Protein AF-A0A960H4W4-F1 (afdb_monomer)

Solvent-accessible surface area (backbone atoms only — not comparable to full-atom values): 8366 Å² total; per-residue (Å²): 132,68,52,77,49,72,54,72,51,75,46,96,87,71,40,42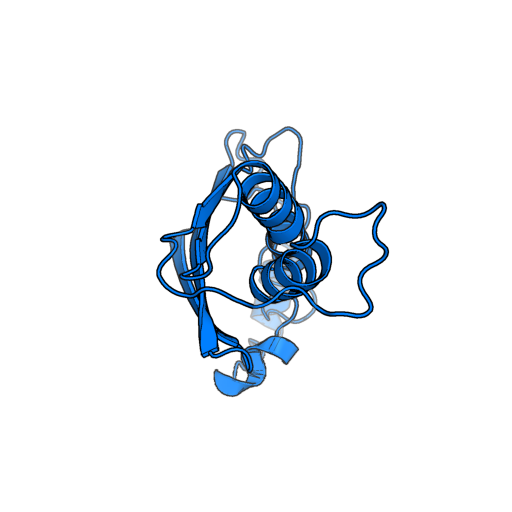,41,36,38,41,36,40,41,36,58,80,26,43,51,46,34,52,91,57,51,37,47,43,66,46,82,83,50,54,89,73,65,80,70,65,59,59,69,71,58,25,52,54,55,56,67,49,73,82,78,83,63,84,80,18,34,31,45,35,37,38,37,30,35,34,55,61,53,76,66,45,33,52,51,28,22,58,39,26,48,51,21,48,54,62,39,22,51,66,50,83,44,99,52,36,60,64,42,60,43,49,47,58,72,52,76,38,84,73,80,58,60,88,84,58,57,89,92,50,66,67,54,51,66,59,36,51,54,50,12,65,73,57,60

Radius of gyration: 17.7 Å; Cα contacts (8 Å, |Δi|>4): 254; chains: 1; bounding box: 39×33×55 Å

Structure (mmCIF, N/CA/C/O backbone):
data_AF-A0A960H4W4-F1
#
_entry.id   AF-A0A960H4W4-F1
#
loop_
_atom_site.group_PDB
_atom_site.id
_atom_site.type_symbol
_atom_site.label_atom_id
_atom_site.label_alt_id
_atom_site.label_comp_id
_atom_site.label_asym_id
_atom_site.label_entity_id
_atom_site.label_seq_id
_atom_site.pdbx_PDB_ins_code
_atom_site.Cartn_x
_atom_site.Cartn_y
_atom_site.Cartn_z
_atom_site.occupancy
_atom_site.B_iso_or_equiv
_atom_site.auth_seq_id
_atom_site.auth_comp_id
_atom_site.auth_asym_id
_atom_site.auth_atom_id
_atom_site.pdbx_PDB_model_num
ATOM 1 N N . LYS A 1 1 ? 4.923 8.325 -17.850 1.00 78.81 1 LYS A N 1
ATOM 2 C CA . LYS A 1 1 ? 3.695 9.141 -17.666 1.00 78.81 1 LYS A CA 1
ATOM 3 C C . LYS A 1 1 ? 3.000 8.621 -16.419 1.00 78.81 1 LYS A C 1
ATOM 5 O O . LYS A 1 1 ? 2.899 7.407 -16.311 1.00 78.81 1 LYS A O 1
ATOM 10 N N . GLY A 1 2 ? 2.610 9.502 -15.498 1.00 88.88 2 GLY A N 1
ATOM 11 C CA . GLY A 1 2 ? 1.865 9.134 -14.291 1.00 88.88 2 GLY A CA 1
ATOM 12 C C . GLY A 1 2 ? 0.386 8.837 -14.560 1.00 88.88 2 GLY A C 1
ATOM 13 O O . GLY A 1 2 ? -0.030 8.735 -15.720 1.00 88.88 2 GLY A O 1
ATOM 14 N N . GLY A 1 3 ? -0.416 8.746 -13.500 1.00 94.31 3 GLY A N 1
ATOM 15 C CA . GLY A 1 3 ? -1.854 8.495 -13.618 1.00 94.31 3 GLY A CA 1
ATOM 16 C C . GLY A 1 3 ? -2.560 8.246 -12.288 1.00 94.31 3 GLY A C 1
ATOM 17 O O . GLY A 1 3 ? -1.957 8.344 -11.224 1.00 94.31 3 GLY A O 1
ATOM 18 N N . LEU A 1 4 ? -3.851 7.926 -12.375 1.00 97.38 4 LEU A N 1
ATOM 19 C CA . LEU A 1 4 ? -4.667 7.459 -11.255 1.00 97.38 4 LEU A CA 1
ATOM 20 C C . LEU A 1 4 ? -4.838 5.942 -11.352 1.00 97.38 4 LEU A C 1
ATOM 22 O O . LEU A 1 4 ? -5.176 5.435 -12.422 1.00 97.38 4 LEU A O 1
ATOM 26 N N . GLY A 1 5 ? -4.642 5.242 -10.239 1.00 96.69 5 GLY A N 1
ATOM 27 C CA . GLY A 1 5 ? -4.889 3.807 -10.105 1.00 96.69 5 GLY A CA 1
ATOM 28 C C . GLY A 1 5 ? -5.706 3.508 -8.854 1.00 96.69 5 GLY A C 1
ATOM 29 O O . GLY A 1 5 ? -5.660 4.263 -7.886 1.00 96.69 5 GLY A O 1
ATOM 30 N N . THR A 1 6 ? -6.471 2.419 -8.872 1.00 97.75 6 THR A N 1
ATOM 31 C CA . THR A 1 6 ? -7.221 1.945 -7.704 1.00 97.75 6 THR A CA 1
ATOM 32 C C . THR A 1 6 ? -7.228 0.424 -7.655 1.00 97.75 6 THR A C 1
ATOM 34 O O . THR A 1 6 ? -7.209 -0.226 -8.699 1.00 97.75 6 THR A O 1
ATOM 37 N N . ALA A 1 7 ? -7.244 -0.125 -6.444 1.00 96.88 7 ALA A N 1
ATOM 38 C CA . ALA A 1 7 ? -7.333 -1.553 -6.173 1.00 96.88 7 ALA A CA 1
ATOM 39 C C . ALA A 1 7 ? -8.145 -1.785 -4.893 1.00 96.88 7 ALA A C 1
ATOM 41 O O . ALA A 1 7 ? -8.285 -0.882 -4.064 1.00 96.88 7 ALA A O 1
ATOM 42 N N . SER A 1 8 ? -8.683 -2.988 -4.722 1.00 97.50 8 SER A N 1
ATOM 43 C CA . SER A 1 8 ? -9.334 -3.396 -3.480 1.00 97.50 8 SER A CA 1
ATOM 44 C C . SER A 1 8 ? -9.205 -4.893 -3.246 1.00 97.50 8 SER A C 1
ATOM 46 O O . SER A 1 8 ? -9.066 -5.675 -4.184 1.00 97.50 8 SER A O 1
ATOM 48 N N . ALA A 1 9 ? -9.268 -5.283 -1.978 1.00 96.31 9 ALA A N 1
ATOM 49 C CA . ALA A 1 9 ? -9.240 -6.666 -1.541 1.00 96.31 9 ALA A CA 1
ATOM 50 C C . ALA A 1 9 ? -10.252 -6.871 -0.412 1.00 96.31 9 ALA A C 1
ATOM 52 O O . ALA A 1 9 ? -10.478 -5.989 0.423 1.00 96.31 9 ALA A O 1
ATOM 53 N N . LYS A 1 10 ? -10.860 -8.057 -0.381 1.00 97.56 10 LYS A N 1
ATOM 54 C CA . LYS A 1 10 ? -11.689 -8.499 0.737 1.00 97.56 10 LYS A CA 1
ATOM 55 C C . LYS A 1 10 ? -10.888 -9.478 1.583 1.00 97.56 10 LYS A C 1
ATOM 57 O O . LYS A 1 10 ? -10.342 -10.438 1.051 1.00 97.56 10 LYS A O 1
ATOM 62 N N . LEU A 1 11 ? -10.822 -9.216 2.880 1.00 96.44 11 LEU A N 1
ATOM 63 C CA . LEU A 1 11 ? -10.108 -10.037 3.849 1.00 96.44 11 LEU A CA 1
ATOM 64 C C . LEU A 1 11 ? -10.993 -11.185 4.341 1.00 96.44 11 LEU A C 1
ATOM 66 O O . LEU A 1 11 ? -12.223 -11.093 4.307 1.00 96.4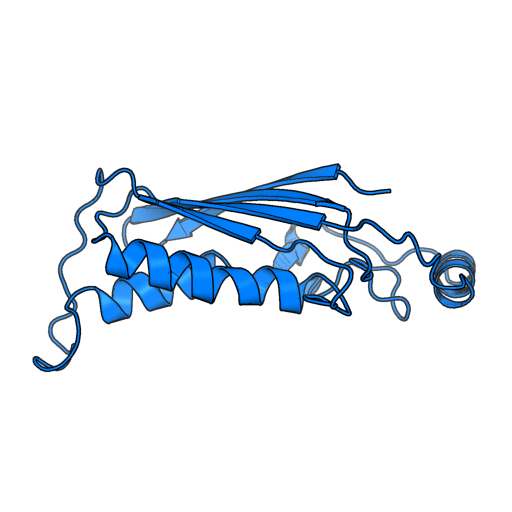4 11 LEU A O 1
ATOM 70 N N . ASP A 1 12 ? -10.371 -12.226 4.893 1.00 92.56 12 ASP A N 1
ATOM 71 C CA . ASP A 1 12 ? -11.078 -13.376 5.479 1.00 92.56 12 ASP A CA 1
ATOM 72 C C . ASP A 1 12 ? -11.996 -12.981 6.646 1.00 92.56 12 ASP A C 1
ATOM 74 O O . ASP A 1 12 ? -13.017 -13.621 6.892 1.00 92.56 12 ASP A O 1
ATOM 78 N N . SER A 1 13 ? -11.684 -11.876 7.331 1.00 90.56 13 SER A N 1
ATOM 79 C CA . SER A 1 13 ? -12.533 -11.278 8.369 1.00 90.56 13 SER A CA 1
ATOM 80 C C . SER A 1 13 ? -13.834 -10.668 7.827 1.00 90.56 13 SER A C 1
ATOM 82 O O . SER A 1 13 ? -14.674 -10.218 8.603 1.00 90.56 13 SER A O 1
ATOM 84 N N . GLY A 1 14 ? -14.007 -10.614 6.503 1.00 94.31 14 GLY A N 1
ATOM 85 C CA . GLY A 1 14 ? -15.130 -9.967 5.830 1.00 94.31 14 GLY A CA 1
ATOM 86 C C . GLY A 1 14 ? -14.942 -8.466 5.597 1.00 94.31 14 GLY A C 1
ATOM 87 O O . GLY A 1 14 ? -15.739 -7.885 4.859 1.00 94.31 14 GLY A O 1
ATOM 88 N N . VAL A 1 15 ? -13.890 -7.874 6.171 1.00 98.00 15 VAL A N 1
ATOM 89 C CA . VAL A 1 15 ? -13.488 -6.475 5.977 1.00 98.00 15 VAL A CA 1
ATOM 90 C C . VAL A 1 15 ? -13.017 -6.240 4.546 1.00 98.00 15 VAL A C 1
ATOM 92 O O . VAL A 1 15 ? -12.324 -7.071 3.958 1.00 98.00 15 VAL A O 1
ATOM 95 N N . THR A 1 16 ? -13.349 -5.076 4.003 1.00 98.62 16 THR A N 1
ATOM 96 C CA . THR A 1 16 ? -12.844 -4.599 2.715 1.00 98.62 16 THR A CA 1
ATOM 97 C C . THR A 1 16 ? -11.741 -3.571 2.931 1.00 98.62 16 THR A C 1
ATOM 99 O O . THR A 1 16 ? -11.860 -2.679 3.778 1.00 98.62 16 THR A O 1
ATOM 102 N N . VAL A 1 17 ? -10.686 -3.665 2.126 1.00 98.62 17 VAL A N 1
ATOM 103 C CA . VAL A 1 17 ? -9.634 -2.654 1.997 1.00 98.62 17 VAL A CA 1
ATOM 104 C C . VAL A 1 17 ? -9.609 -2.168 0.556 1.00 98.62 17 VAL A C 1
ATOM 106 O O . VAL A 1 17 ? -9.737 -2.961 -0.374 1.00 98.62 17 VAL A O 1
ATOM 109 N N . GLY A 1 18 ? -9.473 -0.864 0.359 1.00 98.50 18 GLY A N 1
ATOM 110 C CA . GLY A 1 18 ? -9.318 -0.251 -0.952 1.00 98.50 18 GLY A CA 1
ATOM 111 C C . GLY A 1 18 ? -8.222 0.798 -0.938 1.00 98.50 18 GLY A C 1
ATOM 112 O O . GLY A 1 18 ? -7.963 1.420 0.089 1.00 98.50 18 GLY A O 1
ATOM 113 N N . ALA A 1 19 ? -7.608 1.018 -2.091 1.00 98.56 19 ALA A N 1
ATOM 114 C CA . ALA A 1 19 ? -6.631 2.067 -2.307 1.00 98.56 19 ALA A CA 1
ATOM 115 C C . ALA A 1 19 ? -6.964 2.838 -3.586 1.00 98.56 19 ALA A C 1
ATOM 117 O O . ALA A 1 19 ? -7.416 2.260 -4.577 1.00 98.56 19 ALA A O 1
ATOM 118 N N . ILE A 1 20 ? -6.721 4.144 -3.580 1.00 98.50 20 ILE A N 1
ATOM 119 C CA . ILE A 1 20 ? -6.655 4.975 -4.783 1.00 98.50 20 ILE A CA 1
ATOM 120 C C . ILE A 1 20 ? -5.406 5.845 -4.705 1.00 98.50 20 ILE A C 1
ATOM 122 O O . ILE A 1 20 ? -5.135 6.457 -3.673 1.00 98.50 20 ILE A O 1
ATOM 126 N N . VAL A 1 21 ? -4.636 5.881 -5.788 1.00 98.25 21 VAL A N 1
ATOM 127 C CA . VAL A 1 21 ? -3.317 6.513 -5.823 1.00 98.25 21 VAL A CA 1
ATOM 128 C C . VAL A 1 21 ? -3.186 7.373 -7.072 1.00 98.25 2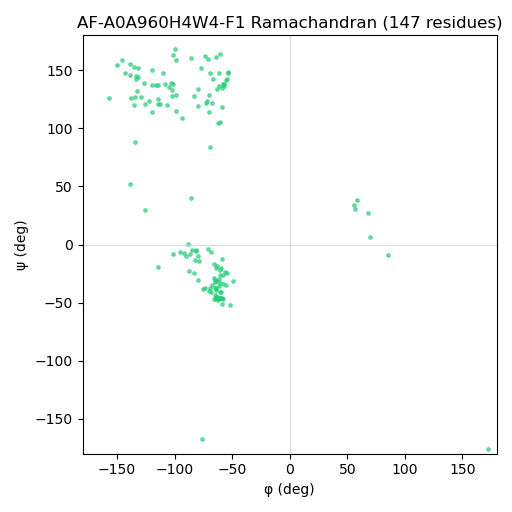1 VAL A C 1
ATOM 130 O O . VAL A 1 21 ? -3.409 6.904 -8.188 1.00 98.25 21 VAL A O 1
ATOM 133 N N . ALA A 1 22 ? -2.809 8.634 -6.882 1.00 97.19 22 ALA A N 1
ATOM 134 C CA . ALA A 1 22 ? -2.333 9.527 -7.928 1.00 97.19 22 ALA A CA 1
ATOM 135 C C . ALA A 1 22 ? -0.804 9.450 -7.973 1.00 97.19 22 ALA A C 1
ATOM 137 O O . ALA A 1 22 ? -0.132 9.932 -7.063 1.00 97.19 22 ALA A O 1
ATOM 138 N N . VAL A 1 23 ? -0.261 8.832 -9.021 1.00 95.06 23 VAL A N 1
ATOM 139 C CA . VAL A 1 23 ? 1.176 8.587 -9.180 1.00 95.06 23 VAL A CA 1
ATOM 140 C C . VAL A 1 23 ? 1.789 9.651 -10.084 1.00 95.06 23 VAL A C 1
ATOM 142 O O . VAL A 1 23 ? 1.487 9.708 -11.279 1.00 95.06 23 VAL A O 1
ATOM 145 N N . ASN A 1 24 ? 2.679 10.463 -9.518 1.00 92.50 24 ASN A N 1
ATOM 146 C CA . ASN A 1 24 ? 3.586 11.369 -10.224 1.00 92.50 24 ASN A CA 1
ATOM 147 C C . ASN A 1 24 ? 4.971 11.316 -9.553 1.00 92.50 24 ASN A C 1
ATOM 149 O O . ASN A 1 24 ? 5.482 12.335 -9.111 1.00 92.50 24 ASN A O 1
ATOM 153 N N . SER A 1 25 ? 5.524 10.113 -9.385 1.00 89.06 25 SER A N 1
ATOM 154 C CA . SER A 1 25 ? 6.756 9.860 -8.628 1.00 89.06 25 SER A CA 1
ATOM 155 C C . SER A 1 25 ? 8.030 10.242 -9.381 1.00 89.06 25 SER A C 1
ATOM 157 O O . SER A 1 25 ? 8.088 10.124 -10.607 1.00 89.06 25 SER A O 1
ATOM 159 N N . ALA A 1 26 ? 9.081 10.605 -8.637 1.00 88.00 26 ALA A N 1
ATOM 160 C CA . ALA A 1 26 ? 10.437 10.707 -9.180 1.00 88.00 26 ALA A CA 1
ATOM 161 C C . ALA A 1 26 ? 11.002 9.324 -9.540 1.00 88.00 26 ALA A C 1
ATOM 163 O O . ALA A 1 26 ? 11.720 9.162 -10.526 1.00 88.00 26 ALA A O 1
ATOM 164 N N . GLY A 1 27 ? 10.684 8.324 -8.713 1.00 89.62 27 GLY A N 1
ATOM 165 C CA . GLY A 1 27 ? 11.114 6.946 -8.901 1.00 89.62 27 GLY A CA 1
ATOM 166 C C . GLY A 1 27 ? 10.389 6.208 -10.020 1.00 89.62 27 GLY A C 1
ATOM 167 O O . GLY A 1 27 ? 9.288 6.567 -10.446 1.00 89.62 27 GLY A O 1
ATOM 168 N N . ASN A 1 28 ? 11.006 5.109 -10.447 1.00 91.12 28 ASN A N 1
ATOM 169 C CA . ASN A 1 28 ? 10.458 4.192 -11.433 1.00 91.12 28 ASN A CA 1
ATOM 170 C C . ASN A 1 28 ? 9.434 3.250 -10.802 1.00 91.12 28 ASN A C 1
ATOM 172 O O . ASN A 1 28 ? 9.717 2.618 -9.785 1.00 91.12 28 ASN A O 1
ATOM 176 N N . VAL A 1 29 ? 8.297 3.086 -11.477 1.00 93.75 29 VAL A N 1
ATOM 177 C CA . VAL A 1 29 ? 7.273 2.072 -11.150 1.00 93.75 29 VAL A CA 1
ATOM 178 C C . VAL A 1 29 ? 7.469 0.747 -11.893 1.00 93.75 29 VAL A C 1
ATOM 180 O O . VAL A 1 29 ? 6.784 -0.239 -11.637 1.00 93.75 29 VAL A O 1
ATOM 183 N N . VAL A 1 30 ? 8.415 0.734 -12.830 1.00 94.25 30 VAL A N 1
ATOM 184 C CA . VAL A 1 30 ? 8.808 -0.415 -13.645 1.00 94.25 30 VAL A CA 1
ATOM 185 C C . VAL A 1 30 ? 10.247 -0.761 -13.302 1.00 94.25 30 VAL A C 1
ATOM 187 O O . VAL A 1 30 ? 11.081 0.138 -13.195 1.00 94.25 30 VAL A O 1
ATOM 190 N N . ASP A 1 31 ? 10.536 -2.049 -13.156 1.00 94.38 31 ASP A N 1
ATOM 191 C CA . ASP A 1 31 ? 11.891 -2.562 -13.026 1.00 94.38 31 ASP A CA 1
ATOM 192 C C . ASP A 1 31 ? 12.635 -2.416 -14.366 1.00 94.38 31 ASP A C 1
ATOM 194 O O . ASP A 1 31 ? 12.274 -3.086 -15.341 1.00 94.38 31 ASP A O 1
ATOM 198 N N . PRO A 1 32 ? 13.688 -1.579 -14.454 1.00 92.31 32 PRO A N 1
ATOM 199 C CA . PRO A 1 32 ? 14.437 -1.390 -15.693 1.00 92.31 32 PRO A CA 1
ATOM 200 C C . PRO A 1 32 ? 15.141 -2.657 -16.196 1.00 92.31 32 PRO A C 1
ATOM 202 O O . PRO A 1 32 ? 15.512 -2.705 -17.366 1.00 92.31 32 PRO A O 1
ATOM 205 N N . ALA A 1 33 ? 15.340 -3.673 -15.346 1.00 92.88 33 ALA A N 1
ATOM 206 C CA . ALA A 1 33 ? 15.964 -4.932 -15.746 1.00 92.88 33 ALA A CA 1
ATOM 207 C C . ALA A 1 33 ? 14.992 -5.874 -16.472 1.00 92.88 33 ALA A C 1
ATOM 209 O O . ALA A 1 33 ? 15.417 -6.649 -17.329 1.00 92.88 33 ALA A O 1
ATOM 210 N N . THR A 1 34 ? 13.699 -5.822 -16.139 1.00 94.81 34 THR A N 1
ATOM 211 C CA . THR A 1 34 ? 12.687 -6.753 -16.675 1.00 94.81 34 THR A CA 1
ATOM 212 C C . THR A 1 34 ? 11.643 -6.077 -17.560 1.00 94.81 34 THR A C 1
ATOM 214 O O . THR A 1 34 ? 10.964 -6.750 -18.332 1.00 94.81 34 THR A O 1
ATOM 217 N N . GLY A 1 35 ? 11.493 -4.754 -17.458 1.00 94.88 35 GLY A N 1
ATOM 218 C CA . GLY A 1 35 ? 10.427 -3.998 -18.115 1.00 94.88 35 GLY A CA 1
ATOM 219 C C . GLY A 1 35 ? 9.030 -4.255 -17.537 1.00 94.88 35 GLY A C 1
ATOM 220 O O . GLY A 1 35 ? 8.053 -3.748 -18.087 1.00 94.88 35 GLY A O 1
ATOM 221 N N . LEU A 1 36 ? 8.924 -5.017 -16.443 1.00 96.44 36 LEU A N 1
ATOM 222 C CA . LEU A 1 36 ? 7.682 -5.280 -15.718 1.00 96.44 36 LEU A CA 1
ATOM 223 C C . LEU A 1 36 ? 7.561 -4.371 -14.486 1.00 96.44 36 LEU A C 1
ATOM 225 O O . LEU A 1 36 ? 8.575 -3.873 -13.993 1.00 96.44 36 LEU A O 1
ATOM 229 N N . PRO A 1 37 ? 6.346 -4.148 -13.953 1.00 96.06 37 PRO A N 1
ATOM 230 C CA . PRO A 1 37 ? 6.182 -3.473 -12.673 1.00 96.06 37 PRO A CA 1
ATOM 231 C C . PRO A 1 37 ? 7.006 -4.139 -11.569 1.00 96.06 37 PRO A C 1
ATOM 233 O O . PRO A 1 37 ? 7.175 -5.364 -11.551 1.00 96.06 37 PRO A O 1
ATOM 236 N N . TRP A 1 38 ? 7.480 -3.345 -10.609 1.00 95.88 38 TRP A N 1
ATOM 237 C CA . TRP A 1 38 ? 7.997 -3.924 -9.371 1.00 95.88 38 TRP A CA 1
ATOM 238 C C . TRP A 1 38 ? 6.931 -4.829 -8.746 1.00 95.88 38 TRP A C 1
ATOM 240 O O . TRP A 1 38 ? 5.742 -4.536 -8.807 1.00 95.88 38 TRP A O 1
ATOM 250 N N . MET A 1 39 ? 7.366 -5.945 -8.158 1.00 94.81 39 MET A N 1
ATOM 251 C CA . MET A 1 39 ? 6.469 -6.957 -7.589 1.00 94.81 39 MET A CA 1
ATOM 252 C C . MET A 1 39 ? 5.441 -7.547 -8.571 1.00 94.81 39 MET A C 1
ATOM 254 O O . MET A 1 39 ? 4.379 -7.979 -8.139 1.00 94.81 39 MET A O 1
ATOM 258 N N . ALA A 1 40 ? 5.753 -7.641 -9.870 1.00 95.12 40 ALA A N 1
ATOM 259 C CA . ALA A 1 40 ? 4.838 -8.219 -10.864 1.00 95.12 40 ALA A CA 1
ATOM 260 C C . ALA A 1 40 ? 4.239 -9.590 -10.468 1.00 95.12 40 ALA A C 1
ATOM 262 O O . ALA A 1 40 ? 3.086 -9.849 -10.784 1.00 95.12 40 ALA A O 1
ATOM 263 N N . HIS A 1 41 ? 4.971 -10.414 -9.706 1.00 93.25 41 HIS A N 1
ATOM 264 C CA . HIS A 1 41 ? 4.498 -11.706 -9.184 1.00 93.25 41 HIS A CA 1
ATOM 265 C C . HIS A 1 41 ? 3.263 -11.620 -8.264 1.00 93.25 41 HIS A C 1
ATOM 267 O O . HIS A 1 41 ? 2.564 -12.611 -8.078 1.00 93.25 41 HIS A O 1
ATOM 273 N N . LEU A 1 42 ? 2.984 -10.461 -7.656 1.00 91.56 42 LEU A N 1
ATOM 274 C CA . LEU A 1 42 ? 1.774 -10.257 -6.850 1.00 91.56 42 LEU A CA 1
ATOM 275 C C . LEU A 1 42 ? 0.530 -9.996 -7.703 1.00 91.56 42 LEU A C 1
ATOM 277 O O . LEU A 1 42 ? -0.584 -10.053 -7.192 1.00 91.56 42 LEU A O 1
ATOM 281 N N . ILE A 1 43 ? 0.718 -9.706 -8.989 1.00 92.50 43 ILE A N 1
ATOM 282 C CA . ILE A 1 43 ? -0.341 -9.327 -9.924 1.00 92.50 43 ILE A CA 1
ATOM 283 C C . ILE A 1 43 ? -0.347 -10.225 -11.169 1.00 92.50 43 ILE A C 1
ATOM 285 O O . ILE A 1 43 ? -0.755 -9.809 -12.256 1.00 92.50 43 ILE A O 1
ATOM 289 N N . ASP A 1 44 ? 0.090 -11.478 -11.002 1.00 93.31 44 ASP A N 1
ATOM 290 C CA . ASP A 1 44 ? 0.147 -12.496 -12.060 1.00 93.31 44 ASP A CA 1
ATOM 291 C C . ASP A 1 44 ? -1.210 -12.707 -12.755 1.00 93.31 44 ASP A C 1
ATOM 293 O O . ASP A 1 44 ? -1.258 -13.089 -13.925 1.00 93.31 44 ASP A O 1
ATOM 297 N N . GLU A 1 45 ? -2.320 -12.398 -12.075 1.00 93.31 45 GLU A N 1
ATOM 298 C CA . GLU A 1 45 ? -3.675 -12.453 -12.636 1.00 93.31 45 GLU A CA 1
ATOM 299 C C . GLU A 1 45 ? -3.866 -11.577 -13.884 1.00 93.31 45 GLU A C 1
ATOM 301 O O . GLU A 1 45 ? -4.691 -11.903 -14.740 1.00 93.31 45 GLU A O 1
ATOM 306 N N . PHE A 1 46 ? -3.084 -10.500 -14.036 1.00 93.50 46 PHE A N 1
ATOM 307 C CA . PHE A 1 46 ? -3.140 -9.648 -15.227 1.00 93.50 46 PHE A CA 1
ATOM 308 C C . PHE A 1 46 ? -2.337 -10.204 -16.406 1.00 93.50 46 PHE A C 1
ATOM 310 O O . PHE A 1 46 ? -2.395 -9.630 -17.494 1.00 93.50 46 PHE A O 1
ATOM 317 N N . GLY A 1 47 ? -1.591 -11.299 -16.219 1.00 95.75 47 GLY A N 1
ATOM 318 C CA . GLY A 1 47 ? -0.863 -11.971 -17.294 1.00 95.75 47 GLY A CA 1
ATOM 319 C C . GLY A 1 47 ? 0.143 -11.062 -18.001 1.00 95.75 47 GLY A C 1
ATOM 320 O O . GLY A 1 47 ? 0.263 -11.111 -19.227 1.00 95.75 47 GLY A O 1
ATOM 321 N N . LEU A 1 48 ? 0.826 -10.193 -17.248 1.00 95.75 48 LEU A N 1
ATOM 322 C CA . LEU A 1 48 ? 1.802 -9.263 -17.809 1.00 95.75 48 LEU A CA 1
ATOM 323 C C . LEU A 1 48 ? 2.971 -10.030 -18.434 1.00 95.75 48 LEU A C 1
ATOM 325 O O . LEU A 1 48 ? 3.536 -10.942 -17.834 1.00 95.75 48 LEU A O 1
ATOM 329 N N . VAL A 1 49 ? 3.362 -9.623 -19.639 1.00 95.88 49 VAL A N 1
ATOM 330 C CA . VAL A 1 49 ? 4.499 -10.200 -20.361 1.00 95.88 49 VAL A CA 1
ATOM 331 C C . VAL A 1 49 ? 5.577 -9.139 -20.495 1.00 95.88 49 VAL A C 1
ATOM 333 O O . VAL A 1 49 ? 5.280 -7.979 -20.788 1.00 95.88 49 VAL A O 1
ATOM 336 N N . ALA A 1 50 ? 6.829 -9.543 -20.274 1.00 96.00 50 ALA A N 1
ATOM 337 C CA . ALA A 1 50 ? 7.967 -8.651 -20.423 1.00 96.00 50 ALA A CA 1
ATOM 338 C C . ALA A 1 50 ? 8.004 -8.060 -21.848 1.00 96.00 50 ALA A C 1
ATOM 340 O O . ALA A 1 50 ? 7.804 -8.797 -22.823 1.00 96.00 50 ALA A O 1
ATOM 341 N N . PRO A 1 51 ? 8.269 -6.752 -21.994 1.00 96.31 51 PRO A N 1
ATOM 342 C CA . PRO A 1 51 ? 8.464 -6.142 -23.301 1.00 96.31 51 PRO A CA 1
ATOM 343 C C . PRO A 1 51 ? 9.658 -6.755 -24.058 1.00 96.31 51 PRO A C 1
ATOM 345 O O . PRO A 1 51 ? 10.533 -7.378 -23.451 1.00 96.31 51 PRO A O 1
ATOM 348 N N . PRO A 1 52 ? 9.755 -6.537 -25.381 1.00 97.69 52 PRO A N 1
ATOM 349 C CA . PRO A 1 52 ? 10.946 -6.884 -26.151 1.00 97.69 52 PRO A CA 1
ATOM 350 C C . PRO A 1 52 ? 12.235 -6.290 -25.564 1.00 97.69 52 PRO A C 1
ATOM 352 O O . PRO A 1 52 ? 12.235 -5.184 -25.014 1.00 97.69 52 PRO A O 1
ATOM 355 N N . ALA A 1 53 ? 13.353 -7.001 -25.731 1.00 96.38 53 ALA A N 1
ATOM 356 C CA . ALA A 1 53 ? 14.638 -6.638 -25.132 1.00 96.38 53 ALA A CA 1
ATOM 357 C C . ALA A 1 53 ? 15.120 -5.235 -25.538 1.00 96.38 53 ALA A C 1
ATOM 359 O O . ALA A 1 53 ? 15.710 -4.531 -24.717 1.00 96.38 53 ALA A O 1
ATOM 360 N N . GLU A 1 54 ? 14.835 -4.786 -26.766 1.00 96.69 54 GLU A N 1
ATOM 361 C CA . GLU A 1 54 ? 15.189 -3.434 -27.205 1.00 96.69 54 GLU A CA 1
ATOM 362 C C . GLU A 1 54 ? 14.443 -2.337 -26.431 1.00 96.69 54 GLU A C 1
ATOM 364 O O . GLU A 1 54 ? 15.003 -1.269 -26.188 1.00 96.69 54 GLU A O 1
ATOM 369 N N . GLN A 1 55 ? 13.208 -2.599 -25.991 1.00 95.50 55 GLN A N 1
ATOM 370 C CA . GLN A 1 55 ? 12.425 -1.643 -25.205 1.00 95.50 55 GLN A CA 1
ATOM 371 C C . GLN A 1 55 ? 12.920 -1.579 -23.760 1.00 95.50 55 GLN A C 1
ATOM 373 O O . GLN A 1 55 ? 12.998 -0.492 -23.189 1.00 95.50 55 GLN A O 1
ATOM 378 N N . ILE A 1 56 ? 13.307 -2.726 -23.196 1.00 95.50 56 ILE A N 1
ATOM 379 C CA . ILE A 1 56 ? 13.926 -2.802 -21.867 1.00 95.50 56 ILE A CA 1
ATOM 380 C C . ILE A 1 56 ? 15.256 -2.038 -21.875 1.00 95.50 56 ILE A C 1
ATOM 382 O O . ILE A 1 56 ? 15.481 -1.179 -21.026 1.00 95.50 56 ILE A O 1
ATOM 386 N N . ALA A 1 57 ? 16.101 -2.269 -22.884 1.00 93.50 57 ALA A N 1
ATOM 387 C CA . ALA A 1 57 ? 17.362 -1.547 -23.038 1.00 93.50 57 ALA A CA 1
ATOM 388 C C . ALA A 1 57 ? 17.147 -0.032 -23.204 1.00 93.50 57 ALA A C 1
ATOM 390 O O . ALA A 1 57 ? 17.863 0.761 -22.594 1.00 93.50 57 ALA A O 1
ATOM 391 N N . ALA A 1 58 ? 16.137 0.378 -23.979 1.00 92.12 58 ALA A N 1
ATOM 392 C CA . ALA A 1 58 ? 15.788 1.788 -24.137 1.00 92.12 58 ALA A CA 1
ATOM 393 C C . ALA A 1 58 ? 15.296 2.428 -22.828 1.00 92.12 58 ALA A C 1
ATOM 395 O O . ALA A 1 58 ? 15.618 3.584 -22.566 1.00 92.12 58 ALA A O 1
ATOM 396 N N . LEU A 1 59 ? 14.541 1.696 -22.000 1.00 89.12 59 LEU A N 1
ATOM 397 C CA . LEU A 1 59 ? 14.129 2.154 -20.670 1.00 89.12 59 LEU A CA 1
ATOM 398 C C . LEU A 1 59 ? 15.334 2.302 -19.734 1.00 89.12 59 LEU A C 1
ATOM 400 O O . LEU A 1 59 ? 15.464 3.333 -19.084 1.00 89.12 59 LEU A O 1
ATOM 404 N N . ALA A 1 60 ? 16.222 1.308 -19.693 1.00 87.31 60 ALA A N 1
ATOM 405 C CA . ALA A 1 60 ? 17.404 1.320 -18.831 1.00 87.31 60 ALA A CA 1
ATOM 406 C C . ALA A 1 60 ? 18.414 2.420 -19.203 1.00 87.31 60 ALA A C 1
ATOM 408 O O . ALA A 1 60 ? 19.130 2.915 -18.338 1.00 87.31 60 ALA A O 1
ATOM 409 N N . ALA A 1 61 ? 18.465 2.807 -20.481 1.00 87.69 61 ALA A N 1
ATOM 410 C CA . ALA A 1 61 ? 19.327 3.877 -20.977 1.00 87.69 61 ALA A CA 1
ATOM 411 C C . ALA A 1 61 ? 18.725 5.285 -20.823 1.00 87.69 61 ALA A C 1
ATOM 413 O O . ALA A 1 61 ? 19.388 6.262 -21.172 1.00 87.69 61 ALA A O 1
ATOM 414 N N . ARG A 1 62 ? 17.476 5.418 -20.353 1.00 81.75 62 ARG A N 1
ATOM 415 C CA . ARG A 1 62 ? 16.905 6.740 -20.081 1.00 81.75 62 ARG A CA 1
ATOM 416 C C . ARG A 1 62 ? 17.562 7.343 -18.850 1.00 81.75 62 ARG A C 1
ATOM 418 O O . ARG A 1 62 ? 17.474 6.783 -17.760 1.00 81.75 62 ARG A O 1
ATOM 425 N N . ASP A 1 63 ? 18.137 8.527 -19.026 1.00 66.62 63 ASP A N 1
ATOM 426 C CA . ASP A 1 63 ? 18.504 9.374 -17.901 1.00 66.62 63 ASP A CA 1
ATOM 427 C C . ASP A 1 63 ? 17.253 9.672 -17.072 1.00 66.62 63 ASP A C 1
ATOM 429 O O . ASP A 1 63 ? 16.174 9.940 -17.614 1.00 66.62 63 ASP A O 1
ATOM 433 N N . ALA A 1 64 ? 17.393 9.619 -15.747 1.00 64.75 64 ALA A N 1
ATOM 434 C CA . ALA A 1 64 ? 16.343 10.071 -14.853 1.00 64.75 64 ALA A CA 1
ATOM 435 C C . ALA A 1 64 ? 16.119 11.568 -15.111 1.00 64.75 64 ALA A C 1
ATOM 437 O O . ALA A 1 64 ? 16.936 12.403 -14.718 1.00 64.75 64 ALA A O 1
ATOM 438 N N . GLU A 1 65 ? 15.034 11.914 -15.805 1.00 59.41 65 GLU A N 1
ATOM 439 C CA . GLU A 1 65 ? 14.608 13.303 -15.934 1.00 59.41 65 GLU A CA 1
ATOM 440 C C . GLU A 1 65 ? 14.317 13.827 -14.526 1.00 59.41 65 GLU A C 1
ATOM 442 O O . GLU A 1 65 ? 13.319 13.468 -13.899 1.00 59.41 65 GLU A O 1
ATOM 447 N N . LEU A 1 66 ? 15.219 14.663 -14.005 1.00 54.66 66 LEU A N 1
ATOM 448 C CA . LEU A 1 66 ? 15.024 15.361 -12.741 1.00 54.66 66 LEU A CA 1
ATOM 449 C C . LEU A 1 66 ? 13.928 16.409 -12.934 1.00 54.66 66 LEU A C 1
ATOM 451 O O . LEU A 1 66 ? 14.199 17.578 -13.206 1.00 54.66 66 LEU A O 1
ATOM 455 N N . ASN A 1 67 ? 12.674 15.984 -12.810 1.00 61.19 67 ASN A N 1
ATOM 456 C CA . ASN A 1 67 ? 11.562 16.903 -12.647 1.00 61.19 67 ASN A CA 1
ATOM 457 C C . ASN A 1 67 ? 11.534 17.353 -11.174 1.00 61.19 67 ASN A C 1
ATOM 459 O O . ASN A 1 67 ? 11.413 16.503 -10.294 1.00 61.19 67 ASN A O 1
ATOM 463 N N . PRO A 1 68 ? 11.681 18.653 -10.867 1.00 61.69 68 PRO A N 1
ATOM 464 C CA . PRO A 1 68 ? 11.827 19.125 -9.489 1.00 61.69 68 PRO A CA 1
ATOM 465 C C . PRO A 1 68 ? 10.551 19.029 -8.633 1.00 61.69 68 PRO A C 1
ATOM 467 O O . PRO A 1 68 ? 10.608 19.367 -7.455 1.00 61.69 68 PRO A O 1
ATOM 470 N N . LEU A 1 69 ? 9.409 18.609 -9.194 1.00 66.88 69 LEU A N 1
ATOM 471 C CA . LEU A 1 69 ? 8.129 18.512 -8.484 1.00 66.88 69 LEU A CA 1
ATOM 472 C C . LEU A 1 69 ? 7.434 17.178 -8.786 1.00 66.88 69 LEU A C 1
ATOM 474 O O . LEU A 1 69 ? 6.605 17.085 -9.697 1.00 66.88 69 LEU A O 1
ATOM 478 N N . ASN A 1 70 ? 7.761 16.160 -7.994 1.00 81.00 70 ASN A N 1
ATOM 479 C CA . ASN A 1 70 ? 7.117 14.852 -8.037 1.00 81.00 70 ASN A CA 1
ATOM 480 C C . ASN A 1 70 ? 6.276 14.643 -6.769 1.00 81.00 70 ASN A C 1
ATOM 482 O O . ASN A 1 70 ? 6.533 15.215 -5.709 1.00 81.00 70 ASN A O 1
ATOM 486 N N . THR A 1 71 ? 5.167 13.920 -6.872 1.00 83.00 71 THR A N 1
ATOM 487 C CA . THR A 1 71 ? 4.243 13.697 -5.753 1.00 83.00 71 THR A CA 1
ATOM 488 C C . THR A 1 71 ? 3.438 12.430 -5.992 1.00 83.00 71 THR A C 1
ATOM 490 O O . THR A 1 71 ? 2.748 12.322 -7.007 1.00 83.00 71 THR A O 1
ATOM 493 N N . THR A 1 72 ? 3.454 11.505 -5.036 1.00 93.69 72 THR A N 1
ATOM 494 C CA . THR A 1 72 ? 2.485 10.407 -4.992 1.00 93.69 72 THR A CA 1
ATOM 495 C C . THR A 1 72 ? 1.487 10.655 -3.870 1.00 93.69 72 THR A C 1
ATOM 497 O O . THR A 1 72 ? 1.863 10.761 -2.706 1.00 93.69 72 THR A O 1
ATOM 500 N N . ILE A 1 73 ? 0.200 10.767 -4.201 1.00 96.81 73 ILE A N 1
ATOM 501 C CA . ILE A 1 73 ? -0.857 10.966 -3.200 1.00 96.81 73 ILE A CA 1
ATOM 502 C C . ILE A 1 73 ? -1.747 9.737 -3.197 1.00 96.81 73 ILE A C 1
ATOM 504 O O . ILE A 1 73 ? -2.349 9.409 -4.220 1.00 96.81 73 ILE A O 1
ATOM 508 N N . ALA A 1 74 ? -1.854 9.082 -2.050 1.00 98.19 74 ALA A N 1
ATOM 509 C CA . ALA A 1 74 ? -2.673 7.900 -1.874 1.00 98.19 74 ALA A CA 1
ATOM 510 C C . ALA A 1 74 ? -3.759 8.114 -0.824 1.00 98.19 74 ALA A C 1
ATOM 512 O O . ALA A 1 74 ? -3.599 8.838 0.162 1.00 98.19 74 ALA A O 1
ATOM 513 N N . VAL A 1 75 ? -4.858 7.406 -1.026 1.00 98.69 75 VAL A N 1
ATOM 514 C CA . VAL A 1 75 ? -5.880 7.171 -0.023 1.00 98.69 75 VAL A CA 1
ATOM 515 C C . VAL A 1 75 ? -6.024 5.668 0.133 1.00 98.69 75 VAL A C 1
ATOM 517 O O . VAL A 1 75 ? -6.327 4.984 -0.842 1.00 98.69 75 VAL A O 1
ATOM 520 N N . VAL A 1 76 ? -5.859 5.173 1.355 1.00 98.75 76 VAL A N 1
ATOM 521 C CA . VAL A 1 76 ? -6.257 3.822 1.748 1.00 98.75 76 VAL A CA 1
ATOM 522 C C . VAL A 1 76 ? -7.528 3.892 2.584 1.0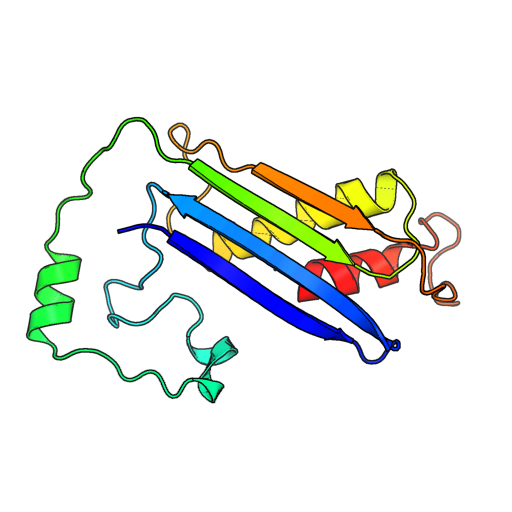0 98.75 76 VAL A C 1
ATOM 524 O O . VAL A 1 76 ? -7.689 4.754 3.447 1.00 98.75 76 VAL A O 1
ATOM 527 N N . ALA A 1 77 ? -8.478 3.015 2.302 1.00 98.62 77 ALA A N 1
ATOM 528 C CA . ALA A 1 77 ? -9.796 3.028 2.910 1.00 98.62 77 ALA A CA 1
ATOM 529 C C . ALA A 1 77 ? -10.192 1.628 3.370 1.00 98.62 77 ALA A C 1
ATOM 531 O O . ALA A 1 77 ? -9.891 0.639 2.707 1.00 98.62 77 ALA A O 1
ATOM 532 N N . THR A 1 78 ? -10.910 1.549 4.485 1.00 98.81 78 THR A N 1
ATOM 533 C CA . THR A 1 78 ? -11.500 0.302 4.970 1.00 98.81 78 THR A CA 1
ATOM 534 C C . THR A 1 78 ? -12.915 0.508 5.503 1.00 98.81 78 THR A C 1
ATOM 536 O O . THR A 1 78 ? -13.306 1.609 5.908 1.00 98.81 78 THR A O 1
ATOM 539 N N . ASP A 1 79 ? -13.711 -0.558 5.486 1.00 98.69 79 ASP A N 1
ATOM 540 C CA . ASP A 1 79 ? -14.999 -0.608 6.172 1.00 98.69 79 ASP A CA 1
ATOM 541 C C . ASP A 1 79 ? -14.910 -1.041 7.642 1.00 98.69 79 ASP A C 1
ATOM 543 O O . ASP A 1 79 ? -15.895 -0.875 8.364 1.00 98.69 79 ASP A O 1
ATOM 547 N N . ALA A 1 80 ? -13.738 -1.483 8.110 1.00 98.31 80 ALA A N 1
ATOM 548 C CA . ALA A 1 80 ? -13.508 -1.787 9.515 1.00 98.31 80 ALA A CA 1
ATOM 549 C C . ALA A 1 80 ? -13.689 -0.555 10.418 1.00 98.31 80 ALA A C 1
ATOM 551 O O . ALA A 1 80 ? -13.390 0.578 10.027 1.00 98.31 80 ALA A O 1
ATOM 552 N N . ALA A 1 81 ? -14.157 -0.776 11.643 1.00 97.75 81 ALA A N 1
ATOM 553 C CA . ALA A 1 81 ? -14.090 0.208 12.715 1.00 97.75 81 ALA A CA 1
ATOM 554 C C . ALA A 1 81 ? -12.649 0.335 13.217 1.00 97.75 81 ALA A C 1
ATOM 556 O O . ALA A 1 81 ? -12.037 -0.644 13.635 1.00 97.75 81 ALA A O 1
ATOM 557 N N . LEU A 1 82 ? -12.109 1.553 13.144 1.00 98.00 82 LEU A N 1
ATOM 558 C CA . LEU A 1 82 ? -10.785 1.896 13.651 1.00 98.00 82 LEU A CA 1
ATOM 559 C C . LEU A 1 82 ? -10.842 3.190 14.451 1.00 98.00 82 LEU A C 1
ATOM 561 O O . LEU A 1 82 ? -11.497 4.163 14.063 1.00 98.00 82 LEU A O 1
ATOM 565 N N . SER A 1 83 ? -10.068 3.230 15.527 1.00 97.62 83 SER A N 1
ATOM 566 C CA . SER A 1 83 ? -9.734 4.463 16.220 1.00 97.62 83 SER A CA 1
ATOM 567 C C . SER A 1 83 ? -8.913 5.412 15.327 1.00 97.62 83 SER A C 1
ATOM 569 O O . SER A 1 83 ? -8.253 4.980 14.375 1.00 97.62 83 SER A O 1
ATOM 571 N N . PRO A 1 84 ? -8.847 6.717 15.662 1.00 97.81 84 PRO A N 1
ATOM 572 C CA . PRO A 1 84 ? -7.956 7.653 14.974 1.00 97.81 84 PRO A CA 1
ATOM 573 C C . PRO A 1 84 ? -6.484 7.209 14.970 1.00 97.81 84 PRO A C 1
ATOM 575 O O . PRO A 1 84 ? -5.773 7.424 13.988 1.00 97.81 84 PRO A O 1
ATOM 578 N N . ALA A 1 85 ? -6.028 6.559 16.047 1.00 97.44 85 ALA A N 1
ATOM 579 C CA . ALA A 1 85 ? -4.677 6.012 16.136 1.00 97.44 85 ALA A CA 1
ATOM 580 C C . ALA A 1 85 ? -4.492 4.797 15.210 1.00 97.44 85 ALA A C 1
ATOM 582 O O . ALA A 1 85 ? -3.459 4.692 14.546 1.00 97.44 85 ALA A O 1
ATOM 583 N N . GLY A 1 86 ? -5.501 3.926 15.110 1.00 97.94 86 GLY A N 1
ATOM 584 C CA . GLY A 1 86 ? -5.532 2.817 14.157 1.00 97.94 86 GLY A CA 1
ATOM 585 C C . GLY A 1 86 ? -5.458 3.299 12.707 1.00 97.94 86 GLY A C 1
ATOM 586 O O . GLY A 1 86 ? -4.621 2.813 11.949 1.00 97.94 86 GLY A O 1
ATOM 587 N N . CYS A 1 87 ? -6.238 4.323 12.342 1.00 98.50 87 CYS A N 1
ATOM 588 C CA . CYS A 1 87 ? -6.167 4.960 11.021 1.00 98.50 87 CYS A CA 1
ATOM 589 C C . CYS A 1 87 ? -4.781 5.545 10.737 1.00 98.50 87 CYS A C 1
ATOM 591 O O . CYS A 1 87 ? -4.227 5.322 9.663 1.00 98.50 87 CYS A O 1
ATOM 593 N N . ASN A 1 88 ? -4.189 6.264 11.697 1.00 98.38 88 ASN A N 1
ATOM 594 C CA . ASN A 1 88 ? -2.840 6.801 11.531 1.00 98.38 88 ASN A CA 1
ATOM 595 C C . ASN A 1 88 ? -1.826 5.680 11.269 1.00 98.38 88 ASN A C 1
ATOM 597 O O . ASN A 1 88 ? -1.039 5.762 10.326 1.00 98.38 88 ASN A O 1
ATOM 601 N N . ARG A 1 89 ? -1.885 4.596 12.049 1.00 98.00 89 ARG A N 1
ATOM 602 C CA . ARG A 1 89 ? -0.970 3.470 11.869 1.00 98.00 89 ARG A CA 1
ATOM 603 C C . ARG A 1 89 ? -1.204 2.731 10.551 1.00 98.00 89 ARG A C 1
ATOM 605 O O . ARG A 1 89 ? -0.227 2.304 9.941 1.00 98.00 89 ARG A O 1
ATOM 612 N N . PHE A 1 90 ? -2.451 2.627 10.095 1.00 98.44 90 PHE A N 1
ATOM 613 C CA . PHE A 1 90 ? -2.783 2.078 8.783 1.00 98.44 90 PHE A CA 1
ATOM 614 C C . PHE A 1 90 ? -2.190 2.928 7.646 1.00 98.44 90 PHE A C 1
ATOM 616 O O . PHE A 1 90 ? -1.536 2.376 6.766 1.00 98.44 90 PHE A O 1
ATOM 623 N N . ALA A 1 91 ? -2.309 4.261 7.710 1.00 98.62 91 ALA A N 1
ATOM 624 C CA . ALA A 1 91 ? -1.671 5.159 6.741 1.00 98.62 91 ALA A CA 1
ATOM 625 C C . ALA A 1 91 ? -0.141 5.003 6.719 1.00 98.62 91 ALA A C 1
ATOM 627 O O . ALA A 1 91 ? 0.459 4.994 5.648 1.00 98.62 91 ALA A O 1
ATOM 628 N N . VAL A 1 92 ? 0.487 4.857 7.894 1.00 98.25 92 VAL A N 1
ATOM 629 C CA . VAL A 1 92 ? 1.936 4.626 7.999 1.00 98.25 92 VAL A CA 1
ATOM 630 C C . VAL A 1 92 ? 2.333 3.301 7.355 1.00 98.25 92 VAL A C 1
ATOM 632 O O . VAL A 1 92 ? 3.303 3.277 6.613 1.00 98.25 92 VAL A O 1
ATOM 635 N N . ALA A 1 93 ? 1.600 2.216 7.614 1.00 98.12 93 ALA A N 1
ATOM 636 C CA . ALA A 1 93 ? 1.898 0.916 7.015 1.00 98.12 93 ALA A CA 1
ATOM 637 C C . ALA A 1 93 ? 1.725 0.928 5.486 1.00 98.12 93 ALA A C 1
ATOM 639 O O . ALA A 1 93 ? 2.550 0.384 4.768 1.00 98.12 93 ALA A O 1
ATOM 640 N N . ALA A 1 94 ? 0.703 1.614 4.971 1.00 98.06 94 ALA A N 1
ATOM 641 C CA . ALA A 1 94 ? 0.460 1.713 3.532 1.00 98.06 94 ALA A CA 1
ATOM 642 C C . ALA A 1 94 ? 1.547 2.489 2.754 1.00 98.06 94 ALA A C 1
ATOM 644 O O . ALA A 1 94 ? 1.643 2.344 1.537 1.00 98.06 94 ALA A O 1
ATOM 645 N N . GLN A 1 95 ? 2.398 3.281 3.424 1.00 97.94 95 GLN A N 1
ATOM 646 C CA . GLN A 1 95 ? 3.591 3.863 2.785 1.00 97.94 95 GLN A CA 1
ATOM 647 C C . GLN A 1 95 ? 4.553 2.773 2.282 1.00 97.94 95 GLN A C 1
ATOM 649 O O . GLN A 1 95 ? 5.212 2.973 1.262 1.00 97.94 95 GLN A O 1
ATOM 654 N N . ASP A 1 96 ? 4.590 1.600 2.928 1.00 97.12 96 ASP A N 1
ATOM 655 C CA . ASP A 1 96 ? 5.437 0.483 2.493 1.00 97.12 96 ASP A CA 1
ATOM 656 C C . ASP A 1 96 ? 5.059 0.019 1.075 1.00 97.12 96 ASP A C 1
ATOM 658 O O . ASP A 1 96 ? 5.941 -0.312 0.283 1.00 97.12 96 ASP A O 1
ATOM 662 N N . GLY A 1 97 ? 3.777 0.097 0.698 1.00 96.62 97 GLY A N 1
ATOM 663 C CA . GLY A 1 97 ? 3.332 -0.202 -0.666 1.00 96.62 97 GLY A CA 1
ATOM 664 C C . GLY A 1 97 ? 3.892 0.763 -1.709 1.00 96.62 97 GLY A C 1
ATOM 665 O O . GLY A 1 97 ? 4.303 0.339 -2.794 1.00 96.62 97 GLY A O 1
ATOM 666 N N . LEU A 1 98 ? 4.013 2.054 -1.373 1.00 96.75 98 LEU A N 1
ATOM 667 C CA . LEU A 1 98 ? 4.715 3.018 -2.229 1.00 96.75 98 LEU A CA 1
ATOM 668 C C . LEU A 1 98 ? 6.197 2.648 -2.350 1.00 96.75 98 LEU A C 1
ATOM 670 O O . LEU A 1 98 ? 6.719 2.575 -3.460 1.00 96.75 98 LEU A O 1
ATOM 674 N N . ALA A 1 99 ? 6.864 2.344 -1.235 1.00 96.06 99 ALA A N 1
ATOM 675 C CA . ALA A 1 99 ? 8.278 1.966 -1.232 1.00 96.06 99 ALA A CA 1
ATOM 676 C C . ALA A 1 99 ? 8.563 0.657 -1.994 1.00 96.06 99 ALA A C 1
ATOM 678 O O . ALA A 1 99 ? 9.634 0.490 -2.588 1.00 96.06 99 ALA A O 1
ATOM 679 N N . HIS A 1 100 ? 7.614 -0.278 -2.011 1.00 95.38 100 HIS A N 1
ATOM 680 C CA . HIS A 1 100 ? 7.741 -1.510 -2.773 1.00 95.38 100 HIS A CA 1
ATOM 681 C C . HIS A 1 100 ? 7.572 -1.307 -4.284 1.00 95.38 100 HIS A C 1
ATOM 683 O O . HIS A 1 100 ? 8.274 -1.961 -5.066 1.00 95.38 100 HIS A O 1
ATOM 689 N N . THR A 1 101 ? 6.664 -0.412 -4.681 1.00 95.56 101 THR A N 1
ATOM 690 C CA . THR A 1 101 ? 6.219 -0.236 -6.073 1.00 95.56 101 THR A CA 1
ATOM 691 C C . THR A 1 101 ? 6.846 0.961 -6.789 1.00 95.56 101 THR A C 1
ATOM 693 O O . THR A 1 101 ? 6.700 1.080 -8.003 1.00 95.56 101 THR A O 1
ATOM 696 N N . ILE A 1 102 ? 7.587 1.816 -6.079 1.00 94.94 102 ILE A N 1
ATOM 697 C CA . ILE A 1 102 ? 8.263 3.008 -6.610 1.00 94.94 102 ILE A CA 1
ATOM 698 C C . ILE A 1 102 ? 9.728 2.992 -6.161 1.00 94.94 102 ILE A C 1
ATOM 700 O O . ILE A 1 102 ? 10.019 2.877 -4.971 1.00 94.94 102 ILE A O 1
ATOM 704 N N . ARG A 1 103 ? 10.681 3.121 -7.098 1.00 92.94 103 ARG A N 1
ATOM 705 C CA . ARG A 1 103 ? 12.121 3.088 -6.774 1.00 92.94 103 ARG A CA 1
ATOM 706 C C . ARG A 1 103 ? 12.943 4.184 -7.471 1.00 92.94 103 ARG A C 1
ATOM 708 O O . ARG A 1 103 ? 13.026 4.164 -8.701 1.00 92.94 103 ARG A O 1
ATOM 715 N N . PRO A 1 104 ? 13.623 5.073 -6.716 1.00 91.69 104 PRO A N 1
ATOM 716 C CA . PRO A 1 104 ? 13.465 5.299 -5.270 1.00 91.69 104 PRO A CA 1
ATOM 717 C C . PRO A 1 104 ? 12.107 5.949 -4.938 1.00 91.69 104 PRO A C 1
ATOM 719 O O . PRO A 1 104 ? 11.606 6.741 -5.727 1.00 91.69 104 PRO A O 1
ATOM 722 N N . ALA A 1 105 ? 11.538 5.633 -3.774 1.00 92.38 105 ALA A N 1
ATOM 723 C CA . ALA A 1 105 ? 10.409 6.359 -3.180 1.00 92.38 105 ALA A CA 1
ATOM 724 C C . ALA A 1 105 ? 10.902 7.333 -2.096 1.00 92.38 105 ALA A C 1
ATOM 726 O O . ALA A 1 105 ? 12.052 7.225 -1.653 1.00 92.38 105 ALA A O 1
ATOM 727 N N . HIS A 1 106 ? 10.032 8.238 -1.636 1.00 92.69 106 HIS A N 1
ATOM 728 C CA . HIS A 1 106 ? 10.285 9.131 -0.497 1.00 92.69 106 HIS A CA 1
ATOM 729 C C . HIS A 1 106 ? 11.547 9.983 -0.649 1.00 92.69 106 HIS A C 1
ATOM 731 O O . HIS A 1 106 ? 12.261 10.256 0.324 1.00 92.69 106 HIS A O 1
ATOM 737 N N . THR A 1 107 ? 11.868 10.385 -1.878 1.00 89.44 107 THR A N 1
ATOM 738 C CA . THR A 1 107 ? 13.003 11.276 -2.090 1.00 89.44 107 THR A CA 1
ATOM 739 C C . THR A 1 107 ? 12.670 12.674 -1.558 1.00 89.44 107 THR A C 1
ATOM 741 O O . THR A 1 107 ? 11.499 13.034 -1.452 1.00 89.44 107 THR A O 1
ATOM 744 N N . PRO A 1 108 ? 13.667 13.532 -1.277 1.00 85.56 108 PRO A N 1
ATOM 745 C CA . PRO A 1 108 ? 13.405 14.923 -0.895 1.00 85.56 108 PRO A CA 1
ATOM 746 C C . PRO A 1 108 ? 12.628 15.744 -1.941 1.00 85.56 108 PRO A C 1
ATOM 748 O O . PRO A 1 108 ? 12.199 16.854 -1.640 1.00 85.56 108 PRO A O 1
ATOM 751 N N . LEU A 1 109 ? 12.498 15.230 -3.169 1.00 81.12 109 LEU A N 1
ATOM 752 C CA . LEU A 1 109 ? 11.745 15.842 -4.265 1.00 81.12 109 LEU A CA 1
ATOM 753 C C . LEU A 1 109 ? 10.312 15.294 -4.383 1.00 81.12 109 LEU A C 1
ATOM 755 O O . LEU A 1 109 ? 9.550 15.804 -5.205 1.00 81.12 109 LEU A O 1
ATOM 759 N N . ASP A 1 110 ? 9.956 14.272 -3.596 1.00 84.50 110 ASP A N 1
ATOM 760 C CA . ASP A 1 110 ? 8.635 13.651 -3.592 1.00 84.50 110 ASP A CA 1
ATOM 761 C C . ASP A 1 110 ? 7.770 14.191 -2.445 1.00 84.50 110 ASP A C 1
ATOM 763 O O . ASP A 1 110 ? 8.148 14.171 -1.274 1.00 84.50 110 ASP A O 1
ATOM 767 N N . GLY A 1 111 ? 6.556 14.631 -2.773 1.00 89.69 111 GLY A N 1
ATOM 768 C CA . GLY A 1 111 ? 5.517 14.976 -1.795 1.00 89.69 111 GLY A CA 1
ATOM 769 C C . GLY A 1 111 ? 4.668 13.780 -1.341 1.00 89.69 111 GLY A C 1
ATOM 770 O O . GLY A 1 111 ? 3.446 13.913 -1.246 1.00 89.69 111 GLY A O 1
ATOM 771 N N . ASP A 1 112 ? 5.274 12.609 -1.127 1.00 94.56 112 ASP A N 1
ATOM 772 C CA . ASP A 1 112 ? 4.540 11.362 -0.872 1.00 94.56 112 ASP A CA 1
ATOM 773 C C . ASP A 1 112 ? 3.632 11.461 0.362 1.00 94.56 112 ASP A C 1
ATOM 775 O O . ASP A 1 112 ? 4.088 11.677 1.487 1.00 94.56 112 ASP A O 1
ATOM 779 N N . THR A 1 113 ? 2.325 11.296 0.156 1.00 96.62 113 THR A N 1
ATOM 780 C CA . THR A 1 113 ? 1.322 11.443 1.218 1.00 96.62 113 THR A CA 1
ATOM 781 C C . THR A 1 113 ? 0.271 10.347 1.126 1.00 96.62 113 THR A C 1
ATOM 783 O O . THR A 1 113 ? -0.382 10.196 0.096 1.00 96.62 113 THR A O 1
ATOM 786 N N . VAL A 1 114 ? 0.054 9.630 2.230 1.00 98.31 114 VAL A N 1
ATOM 787 C CA . VAL A 1 114 ? -0.994 8.611 2.358 1.00 98.31 114 VAL A CA 1
ATOM 788 C C . VAL A 1 114 ? -2.021 9.058 3.398 1.00 98.31 114 VAL A C 1
ATOM 790 O O . VAL A 1 114 ? -1.674 9.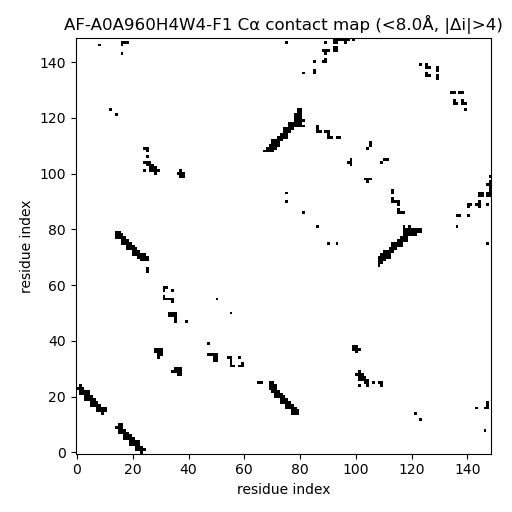336 4.546 1.00 98.31 114 VAL A O 1
ATOM 793 N N . PHE A 1 115 ? -3.294 9.096 3.011 1.00 98.56 115 PHE A N 1
ATOM 794 C CA . PHE A 1 115 ? -4.422 9.297 3.920 1.00 98.56 115 PHE A CA 1
ATOM 795 C C . PHE A 1 115 ? -5.125 7.967 4.187 1.00 98.56 115 PHE A C 1
ATOM 797 O O . PHE A 1 115 ? -5.357 7.201 3.258 1.00 98.56 115 PHE A O 1
ATOM 804 N N . ALA A 1 116 ? -5.520 7.718 5.435 1.00 98.62 116 ALA A N 1
ATOM 805 C CA . ALA A 1 116 ? -6.341 6.564 5.791 1.00 98.62 116 ALA A CA 1
ATOM 806 C C . ALA A 1 116 ? -7.768 6.979 6.160 1.00 98.62 116 ALA A C 1
ATOM 808 O O . ALA A 1 116 ? -7.966 7.948 6.896 1.00 98.62 116 ALA A O 1
ATOM 809 N N . LEU A 1 117 ? -8.754 6.213 5.689 1.00 98.19 117 LEU A N 1
ATOM 810 C CA . LEU A 1 117 ? -10.160 6.351 6.064 1.00 98.19 117 LEU A CA 1
ATOM 811 C C . LEU A 1 117 ? -10.721 5.018 6.561 1.00 98.19 117 LEU A C 1
ATOM 813 O O . LEU A 1 117 ? -10.500 3.971 5.960 1.00 98.19 117 LEU A O 1
ATOM 817 N N . ALA A 1 118 ? -11.516 5.078 7.622 1.00 98.44 118 ALA A N 1
ATOM 818 C CA . ALA A 1 118 ? -12.269 3.948 8.146 1.00 98.44 118 ALA A CA 1
ATOM 819 C C . ALA A 1 118 ? -13.743 4.347 8.230 1.00 98.44 118 ALA A C 1
ATOM 821 O O . ALA A 1 118 ? -14.077 5.339 8.879 1.00 98.44 118 ALA A O 1
ATOM 822 N N . THR A 1 119 ? -14.627 3.617 7.547 1.00 98.31 119 THR A N 1
ATOM 823 C CA . THR A 1 119 ? -16.067 3.946 7.556 1.00 98.31 119 THR A CA 1
ATOM 824 C C . THR A 1 119 ? -16.803 3.398 8.778 1.00 98.31 119 THR A C 1
ATOM 826 O O . THR A 1 119 ? -17.929 3.821 9.031 1.00 98.31 119 THR A O 1
ATOM 829 N N . GLY A 1 120 ? -16.189 2.481 9.537 1.00 97.81 120 GLY A N 1
ATOM 830 C CA . GLY A 1 120 ? -16.753 1.951 10.781 1.00 97.81 120 GLY A CA 1
ATOM 831 C C . GLY A 1 120 ? -18.001 1.091 10.611 1.00 97.81 120 GLY A C 1
ATOM 832 O O . GLY A 1 120 ? -18.842 1.043 11.502 1.00 97.81 120 GLY A O 1
ATOM 833 N N . ARG A 1 121 ? -18.164 0.440 9.456 1.00 97.94 121 ARG A N 1
ATOM 834 C CA . ARG A 1 121 ? -19.337 -0.396 9.156 1.00 97.94 121 ARG A CA 1
ATOM 835 C C . ARG A 1 121 ? -19.183 -1.840 9.621 1.00 97.94 121 ARG A C 1
ATOM 837 O O . ARG A 1 121 ? -20.195 -2.519 9.780 1.00 97.94 121 ARG A O 1
ATOM 844 N N . VAL A 1 122 ? -17.948 -2.308 9.792 1.00 97.50 122 VAL A N 1
ATOM 845 C CA . VAL A 1 122 ? -17.620 -3.676 10.196 1.00 97.50 122 VAL A CA 1
ATOM 846 C C . VAL A 1 122 ? -16.848 -3.637 11.507 1.00 97.50 122 VAL A C 1
ATOM 848 O O . VAL A 1 122 ? -15.721 -3.154 11.565 1.00 97.50 122 VAL A O 1
ATOM 851 N N . GLU A 1 123 ? -17.456 -4.167 12.562 1.00 96.00 123 GLU A N 1
ATOM 852 C CA . GLU A 1 123 ? -16.778 -4.392 13.837 1.00 96.00 123 GLU A CA 1
ATOM 853 C C . GLU A 1 123 ? -16.021 -5.718 13.778 1.00 96.00 123 GLU A C 1
ATOM 855 O O . GLU A 1 123 ? -16.594 -6.759 13.446 1.00 96.00 123 GLU A O 1
ATOM 860 N N . VAL A 1 124 ? -14.736 -5.685 14.116 1.00 94.62 124 VAL A N 1
ATOM 861 C CA . VAL A 1 124 ? -13.898 -6.882 14.204 1.00 94.62 124 VAL A CA 1
ATOM 862 C C . VAL A 1 124 ? -13.534 -7.079 15.663 1.00 94.62 124 VAL A C 1
ATOM 864 O O . VAL A 1 124 ? -12.931 -6.205 16.284 1.00 94.62 124 VAL A O 1
ATOM 867 N N . ALA A 1 125 ? -13.911 -8.230 16.217 1.00 93.94 125 ALA A N 1
ATOM 868 C CA . ALA A 1 125 ? -13.572 -8.555 17.592 1.00 93.94 125 ALA A CA 1
ATOM 869 C C . ALA A 1 125 ? -12.042 -8.552 17.768 1.00 93.94 125 ALA A C 1
ATOM 871 O O . ALA A 1 125 ? -11.340 -9.138 16.936 1.00 93.94 125 ALA A O 1
ATOM 872 N N . PRO A 1 126 ? -11.516 -7.928 18.837 1.00 92.75 126 PRO A N 1
ATOM 873 C CA . PRO A 1 126 ? -10.106 -8.024 19.160 1.00 92.75 126 PRO A CA 1
ATOM 874 C C . PRO A 1 126 ? -9.685 -9.479 19.294 1.00 92.75 126 PRO A C 1
ATOM 876 O O . PRO A 1 126 ? -10.411 -10.310 19.845 1.00 92.75 126 PRO A O 1
ATOM 879 N N . ASP A 1 127 ? -8.489 -9.775 18.813 1.00 92.56 127 ASP A N 1
ATOM 880 C CA . ASP A 1 127 ? -7.946 -11.112 18.940 1.00 92.56 127 ASP A CA 1
ATOM 881 C C . ASP A 1 127 ? -7.589 -11.394 20.413 1.00 92.56 127 ASP A C 1
ATOM 883 O O . ASP A 1 127 ? -6.878 -10.581 21.023 1.00 92.56 127 ASP A O 1
ATOM 887 N N . PRO A 1 128 ? -8.054 -12.525 20.981 1.00 92.88 128 PRO A N 1
ATOM 888 C CA . PRO A 1 128 ? -7.910 -12.836 22.403 1.00 92.88 128 PRO A CA 1
ATOM 889 C C . PRO A 1 128 ? -6.454 -13.012 22.854 1.00 92.88 128 PRO A C 1
ATOM 891 O O . PRO A 1 128 ? -6.171 -12.853 24.040 1.00 92.88 128 PRO A O 1
ATOM 894 N N . ASP A 1 129 ? -5.532 -13.289 21.929 1.00 94.69 129 ASP A N 1
ATOM 895 C CA . ASP A 1 129 ? -4.104 -13.449 22.215 1.00 94.69 129 ASP A CA 1
ATOM 896 C C . ASP A 1 129 ? -3.339 -12.117 22.146 1.00 94.69 129 ASP A C 1
ATOM 898 O O . ASP A 1 129 ? -2.120 -12.082 22.332 1.00 94.69 129 ASP A O 1
ATOM 902 N N . THR A 1 130 ? -4.019 -11.004 21.854 1.00 93.69 130 THR A N 1
ATOM 903 C CA . THR A 1 130 ? -3.395 -9.676 21.883 1.00 93.69 130 THR A CA 1
ATOM 904 C C . THR A 1 130 ? -3.032 -9.319 23.329 1.00 93.69 130 THR A C 1
ATOM 906 O O . THR A 1 130 ? -3.924 -9.268 24.180 1.00 93.69 130 THR A O 1
ATOM 909 N N . PRO A 1 131 ? -1.750 -9.042 23.649 1.00 94.44 131 PRO A N 1
ATOM 910 C CA . PRO A 1 131 ? -1.355 -8.692 25.008 1.00 94.44 131 PRO A CA 1
ATOM 911 C C . PRO A 1 131 ? -2.127 -7.475 25.524 1.00 94.44 131 PRO A C 1
ATOM 913 O O . PRO A 1 131 ? -2.238 -6.473 24.824 1.00 94.44 131 PRO A O 1
ATOM 916 N N . ALA A 1 132 ? -2.574 -7.515 26.782 1.00 91.75 132 ALA A N 1
ATOM 917 C CA . ALA A 1 132 ? -3.373 -6.441 27.387 1.00 91.75 132 ALA A CA 1
ATOM 918 C C . ALA A 1 132 ? -2.674 -5.064 27.417 1.00 91.75 132 ALA A C 1
ATOM 920 O O . ALA A 1 132 ? -3.332 -4.039 27.560 1.00 91.75 132 ALA A O 1
ATOM 921 N N . ALA A 1 133 ? -1.343 -5.034 27.295 1.00 94.44 133 ALA A N 1
ATOM 922 C CA . ALA A 1 133 ? -0.559 -3.803 27.203 1.00 94.44 133 ALA A CA 1
ATOM 923 C C . ALA A 1 133 ? -0.567 -3.167 25.796 1.00 94.44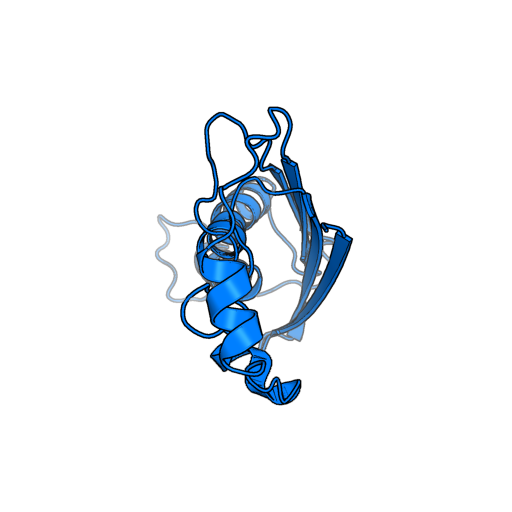 133 ALA A C 1
ATOM 925 O O . ALA A 1 133 ? -0.062 -2.058 25.628 1.00 94.44 133 ALA A O 1
ATOM 926 N N . MET A 1 134 ? -1.088 -3.862 24.782 1.00 93.94 134 MET A N 1
ATOM 927 C CA . MET A 1 134 ? -1.172 -3.389 23.400 1.00 93.94 134 MET A CA 1
ATOM 928 C C . MET A 1 134 ? -2.584 -2.900 23.066 1.00 93.94 134 MET A C 1
ATOM 930 O O . MET A 1 134 ? -3.553 -3.219 23.752 1.00 93.94 134 MET A O 1
ATOM 934 N N . SER A 1 135 ? -2.709 -2.140 21.974 1.00 94.44 135 SER A N 1
ATOM 935 C CA . SER A 1 135 ? -4.028 -1.777 21.452 1.00 94.44 135 SER A CA 1
ATOM 936 C C . SER A 1 135 ? -4.799 -3.042 21.041 1.00 94.44 135 SER A C 1
ATOM 938 O O . SER A 1 135 ? -4.219 -3.878 20.338 1.00 94.44 135 SER A O 1
ATOM 940 N N . PRO A 1 136 ? -6.098 -3.167 21.371 1.00 94.00 136 PRO A N 1
ATOM 941 C CA . PRO A 1 136 ? -6.954 -4.245 20.866 1.00 94.00 136 PRO A CA 1
ATOM 942 C C . PRO A 1 136 ? -7.007 -4.311 19.330 1.00 94.00 136 PRO A C 1
ATOM 944 O O . PRO A 1 136 ? -7.244 -5.368 18.755 1.00 94.00 136 PRO A O 1
ATOM 947 N N . GLU A 1 137 ? -6.734 -3.189 18.659 1.00 95.06 137 GLU A N 1
ATOM 948 C CA . GLU A 1 137 ? -6.736 -3.067 17.197 1.00 95.06 137 GLU A CA 1
ATOM 949 C C . GLU A 1 137 ? -5.435 -3.568 16.547 1.00 95.06 137 GLU A C 1
ATOM 951 O O . GLU A 1 137 ? -5.341 -3.596 15.325 1.00 95.06 137 GLU A O 1
ATOM 956 N N . THR A 1 138 ? -4.417 -3.956 17.329 1.00 95.38 138 THR A N 1
ATOM 957 C CA . THR A 1 138 ? -3.060 -4.252 16.827 1.00 95.38 138 THR A CA 1
ATOM 958 C C . THR A 1 138 ? -3.067 -5.250 15.672 1.00 95.38 138 THR A C 1
ATOM 960 O O . THR A 1 138 ? -2.475 -4.976 14.628 1.00 95.38 138 THR A O 1
ATOM 963 N N . LYS A 1 139 ? -3.725 -6.405 15.843 1.00 95.56 139 LYS A N 1
ATOM 964 C CA . LYS A 1 139 ? -3.748 -7.436 14.796 1.00 95.56 139 LYS A CA 1
ATOM 965 C C . LYS A 1 139 ? -4.544 -6.983 13.576 1.00 95.56 139 LYS A C 1
ATOM 967 O O . LYS A 1 139 ? -4.074 -7.169 12.461 1.00 95.56 139 LYS A O 1
ATOM 972 N N . LEU A 1 140 ? -5.683 -6.319 13.783 1.00 96.44 140 LEU A N 1
ATOM 973 C CA . LEU A 1 140 ? -6.482 -5.766 12.691 1.00 96.44 140 LEU A CA 1
ATOM 974 C C . LEU A 1 140 ? -5.669 -4.759 11.870 1.00 96.44 140 LEU A C 1
ATOM 976 O O . LEU A 1 140 ? -5.573 -4.900 10.6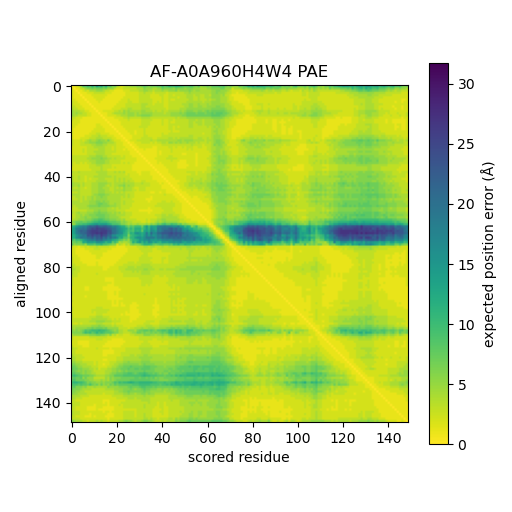57 1.00 96.44 140 LEU A O 1
ATOM 980 N N . VAL A 1 141 ? -5.032 -3.784 12.519 1.00 97.06 141 VAL A N 1
ATOM 981 C CA . VAL A 1 141 ? -4.198 -2.774 11.852 1.00 97.06 141 VAL A CA 1
ATOM 982 C C . VAL A 1 141 ? -3.014 -3.413 11.130 1.00 97.06 141 VAL A C 1
ATOM 984 O O . VAL A 1 141 ? -2.656 -2.951 10.051 1.00 9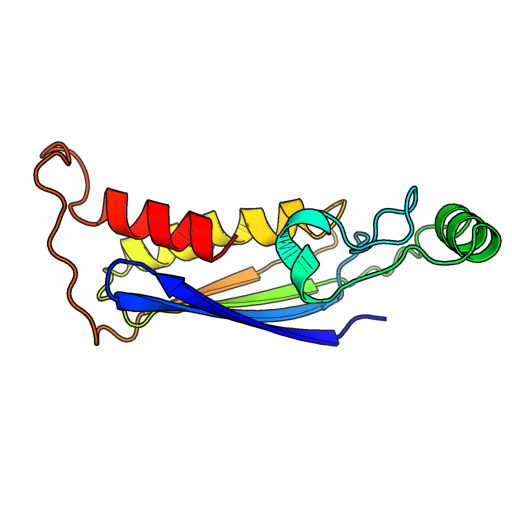7.06 141 VAL A O 1
ATOM 987 N N . ALA A 1 142 ? -2.421 -4.478 11.675 1.00 96.38 142 ALA A N 1
ATOM 988 C CA . ALA A 1 142 ? -1.363 -5.216 10.988 1.00 96.38 142 ALA A CA 1
ATOM 989 C C . ALA A 1 142 ? -1.875 -5.887 9.702 1.00 96.38 142 ALA A C 1
ATOM 991 O O . ALA A 1 142 ? -1.239 -5.758 8.658 1.00 96.38 142 ALA A O 1
ATOM 992 N N . THR A 1 143 ? -3.037 -6.545 9.748 1.00 97.00 143 THR A N 1
ATOM 993 C CA . THR A 1 143 ? -3.656 -7.154 8.560 1.00 97.00 143 THR A CA 1
ATOM 994 C C . THR A 1 143 ? -4.065 -6.102 7.531 1.00 97.00 143 THR A C 1
ATOM 996 O O . THR A 1 143 ? -3.809 -6.279 6.344 1.00 97.00 143 THR A O 1
ATOM 999 N N . LEU A 1 144 ? -4.658 -4.990 7.973 1.00 97.62 144 LEU A N 1
ATOM 1000 C CA . LEU A 1 144 ? -5.010 -3.871 7.099 1.00 97.62 144 LEU A CA 1
ATOM 1001 C C . LEU A 1 144 ? -3.768 -3.267 6.449 1.00 97.62 144 LEU A C 1
ATOM 1003 O O . LEU A 1 144 ? -3.761 -3.060 5.244 1.00 97.62 144 LEU A O 1
ATOM 1007 N N . GLY A 1 145 ? -2.712 -3.033 7.231 1.00 96.81 145 GLY A N 1
ATOM 1008 C CA . GLY A 1 145 ? -1.433 -2.532 6.738 1.00 96.81 145 GLY A CA 1
ATOM 1009 C C . GLY A 1 145 ? -0.832 -3.440 5.672 1.00 96.81 145 GLY A C 1
ATOM 1010 O O . GLY A 1 145 ? -0.467 -2.948 4.615 1.00 96.81 145 GLY A O 1
ATOM 1011 N N . ALA A 1 146 ? -0.815 -4.754 5.908 1.00 96.12 146 ALA A N 1
ATOM 1012 C CA . ALA A 1 146 ? -0.335 -5.729 4.929 1.00 96.12 146 ALA A CA 1
ATOM 1013 C C . ALA A 1 146 ? -1.197 -5.795 3.657 1.00 96.12 146 ALA A C 1
ATOM 1015 O O . ALA A 1 146 ? -0.677 -6.114 2.600 1.00 96.12 146 ALA A O 1
ATOM 1016 N N . ALA A 1 147 ? -2.500 -5.521 3.752 1.00 96.19 147 ALA A N 1
ATOM 1017 C CA . ALA A 1 147 ? -3.397 -5.491 2.596 1.00 96.19 147 ALA A CA 1
ATOM 1018 C C . ALA A 1 147 ? -3.370 -4.154 1.835 1.00 96.19 147 ALA A C 1
ATOM 1020 O O . ALA A 1 147 ? -3.753 -4.102 0.669 1.00 96.19 147 ALA A O 1
ATOM 1021 N N . GLY A 1 148 ? -2.998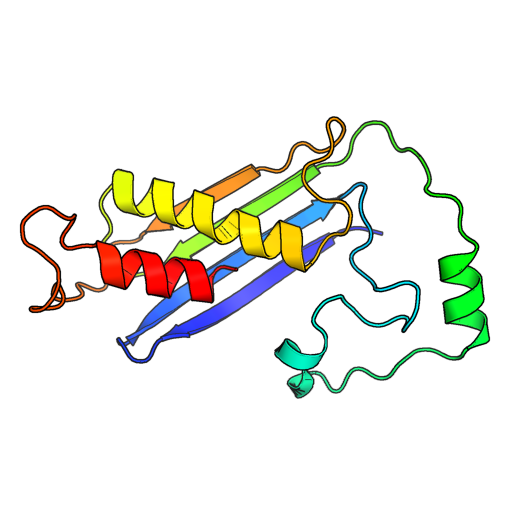 -3.063 2.508 1.00 94.94 148 GLY A N 1
ATOM 1022 C CA . GLY A 1 148 ? -2.874 -1.733 1.914 1.00 94.94 148 GLY A CA 1
ATOM 1023 C C . GLY A 1 148 ? -1.487 -1.423 1.349 1.00 94.94 148 GLY A C 1
ATOM 1024 O O . GLY A 1 148 ? -1.348 -0.386 0.702 1.00 94.94 148 GLY A O 1
ATOM 1025 N N . ALA A 1 149 ? -0.495 -2.275 1.620 1.00 91.56 149 ALA A N 1
ATOM 1026 C CA . ALA A 1 149 ? 0.876 -2.196 1.117 1.00 91.56 149 ALA A CA 1
ATOM 1027 C C . ALA A 1 149 ? 1.090 -3.180 -0.041 1.00 91.56 149 ALA A C 1
ATOM 1029 O O . ALA A 1 149 ? 1.859 -2.828 -0.962 1.00 91.56 149 ALA A O 1
#

Sequence (149 aa):
KGGLGTASAKLDSGVTVGAIVAVNSAGNVVDPATGLPWMAHLIDEFGLVAPPAEQIAALAARDAELNPLNTTIAVVATDAALSPAGCNRFAVAAQDGLAHTIRPAHTPLDGDTVFALATGRVEVAPDPDTPAAMSPETKLVATLGAAGA

Mean predicted aligned error: 4.13 Å

Nearest PDB structures (foldseek):
  4ihe-assembly1_A  TM=8.225E-01  e=2.384E-12  Streptantibioticus cattleyicolor
  4ihe-assembly2_B  TM=8.239E-01  e=3.520E-12  Streptantibioticus cattleyicolor
  4ihd-assembly1_A  TM=8.157E-01  e=1.377E-11  Streptantibioticus cattleyicolor
  7yu1-assembly1_B  TM=6.633E-01  e=4.338E-08  Arthrobacter
  7yu1-assembly1_A  TM=6.655E-01  e=1.397E-07  Arthrobacter

Secondary structure (DSSP, 8-state):
--EEEEEEEE-TTS-EEEEEEEEE-SSBSB-TTTSSBTTGGGGGGG---PPPHHHHHHHHTS-----S-BEEEEEEEEEE---HHHHHHHHHHHHHHHHHHSBS-S-TTB--EEEEEEEEEE--PPPTTS-TTS-TTHHHHHHHHHHH-

Foldseek 3Di:
DWAKDKDKDQDPLRKIKIKIKGFQALFDLADLQFRHGQVVVVVCVVVDDTDPPVVSVVSNPDDSPCPQAGEMEMEMEMQADDDPVLQVLLQVLLVVVVPRRGVNPPDPSYNYGYGYYYNHNDYDAQDPPPDPVDDSCVVVSVVSSVRSD

pLDDT: mean 93.23, std 7.95, range [54.66, 98.81]